Protein AF-A0A428W7M2-F1 (afdb_monomer_lite)

Secondary structure (DSSP, 8-state):
----------------------------------PPPPEEEEEEETTEEEEEPPSSS----EEEEETTEEEEE-SS-EEE-TTEEE-TT-TTEEEEE-SS---EE-

Radius of gyration: 33.44 Å; chains: 1; bounding box: 88×19×79 Å

Foldseek 3Di:
DDDDPPDDDDDDDDDDDPPPPPPPPPPPPPPPPQDWAAKEWEDPALQEIEIGGTPDDDWDWDWDDDFQKIKIFIPGFYDYDYQKDADPPDRRIIIHGHNGGHPYYD

pLDDT: mean 77.63, std 19.03, range [37.5, 96.62]

Sequence (106 aa):
MLRIMIYRFHSQLSWTVSALVATAGVLVLGAPAQAATTGVAAVASATKVTFAAGSGQANAITVTRSGRVVVIDDKVTIKPGRGCKRVGSDKTRVKCTTTSNPALVT

Structure (mmCIF, N/CA/C/O backbone):
data_AF-A0A428W7M2-F1
#
_entry.id   AF-A0A428W7M2-F1
#
loop_
_atom_site.group_PDB
_atom_site.id
_atom_site.type_symbol
_atom_site.label_atom_id
_atom_site.label_alt_id
_atom_site.label_comp_id
_atom_site.label_asym_id
_atom_site.label_entity_id
_atom_site.label_seq_id
_atom_site.pdbx_PDB_ins_code
_atom_site.Cartn_x
_atom_site.Cartn_y
_atom_site.Cartn_z
_atom_site.occupancy
_atom_site.B_iso_or_equiv
_atom_site.auth_seq_id
_atom_site.auth_comp_id
_atom_site.auth_asym_id
_atom_site.auth_atom_id
_atom_site.pdbx_PDB_model_num
ATOM 1 N N . MET A 1 1 ? -77.196 -7.727 53.793 1.00 41.28 1 MET A N 1
ATOM 2 C CA . MET A 1 1 ? -76.142 -8.743 53.552 1.00 41.28 1 MET A CA 1
ATOM 3 C C . MET A 1 1 ? -74.843 -7.984 53.310 1.00 41.28 1 MET A C 1
ATOM 5 O O . MET A 1 1 ? -74.662 -7.479 52.221 1.00 41.28 1 MET A O 1
ATOM 9 N N . LEU A 1 2 ? -74.034 -7.588 54.292 1.00 37.50 2 LEU A N 1
ATOM 10 C CA . LEU A 1 2 ? -73.309 -8.329 55.334 1.00 37.50 2 LEU A CA 1
ATOM 11 C C . LEU A 1 2 ? -72.436 -9.472 54.797 1.00 37.50 2 LEU A C 1
ATOM 13 O O . LEU A 1 2 ? -72.885 -10.612 54.732 1.00 37.50 2 LEU A O 1
ATOM 17 N N . ARG A 1 3 ? -71.174 -9.137 54.502 1.00 43.31 3 ARG A N 1
ATOM 18 C CA . ARG A 1 3 ? -69.985 -9.903 54.905 1.00 43.31 3 ARG A CA 1
ATOM 19 C C . ARG A 1 3 ? -68.745 -9.007 54.812 1.00 43.31 3 ARG A C 1
ATOM 21 O O . ARG A 1 3 ? -68.054 -8.947 53.806 1.00 43.31 3 ARG A O 1
ATOM 28 N N . ILE A 1 4 ? -68.518 -8.273 55.900 1.00 44.72 4 ILE A N 1
ATOM 29 C CA . ILE A 1 4 ? -67.261 -7.590 56.208 1.00 44.72 4 ILE A CA 1
ATOM 30 C C . ILE A 1 4 ? -66.252 -8.699 56.509 1.00 44.72 4 ILE A C 1
ATOM 32 O O . ILE A 1 4 ? -66.359 -9.377 57.531 1.00 44.72 4 ILE A O 1
ATOM 36 N N . MET A 1 5 ? -65.320 -8.943 55.591 1.00 43.25 5 MET A N 1
ATOM 37 C CA . MET A 1 5 ? -64.248 -9.908 55.809 1.00 43.25 5 MET A CA 1
ATOM 38 C C . MET A 1 5 ? -63.135 -9.222 56.600 1.00 43.25 5 MET A C 1
ATOM 40 O O . MET A 1 5 ? -62.211 -8.629 56.052 1.00 43.25 5 MET A O 1
ATOM 44 N N . ILE A 1 6 ? -63.302 -9.258 57.923 1.00 51.56 6 ILE A N 1
ATOM 45 C CA . ILE A 1 6 ? -62.302 -8.877 58.919 1.00 51.56 6 ILE A CA 1
ATOM 46 C C . ILE A 1 6 ? -61.155 -9.890 58.811 1.00 51.56 6 ILE A C 1
ATOM 48 O O . ILE A 1 6 ? -61.212 -10.966 59.407 1.00 51.56 6 ILE A O 1
ATOM 52 N N . TYR A 1 7 ? -60.122 -9.578 58.029 1.00 43.59 7 TYR A N 1
ATOM 53 C CA . TYR A 1 7 ? -58.863 -10.314 58.102 1.00 43.59 7 TYR A CA 1
ATOM 54 C C . TYR A 1 7 ? -58.120 -9.861 59.355 1.00 43.59 7 TYR A C 1
ATOM 56 O O . TYR A 1 7 ? -57.791 -8.690 59.536 1.00 43.59 7 TYR A O 1
ATOM 64 N N . ARG A 1 8 ? -57.956 -10.821 60.265 1.00 49.69 8 ARG A N 1
ATOM 65 C CA . ARG A 1 8 ? -57.356 -10.655 61.583 1.00 49.69 8 ARG A CA 1
ATOM 66 C C . ARG A 1 8 ? -55.965 -10.032 61.480 1.00 49.69 8 ARG A C 1
ATOM 68 O O . ARG A 1 8 ? -55.054 -10.611 60.897 1.00 49.69 8 ARG A O 1
ATOM 75 N N . PHE A 1 9 ? -55.838 -8.880 62.133 1.00 46.28 9 PHE A N 1
ATOM 76 C CA . PHE A 1 9 ? -54.599 -8.264 62.584 1.00 46.28 9 PHE A CA 1
ATOM 77 C C . PHE A 1 9 ? -53.747 -9.299 63.335 1.00 46.28 9 PHE A C 1
ATOM 79 O O . PHE A 1 9 ? -54.011 -9.604 64.497 1.00 46.28 9 PHE A O 1
ATOM 86 N N . HIS A 1 10 ? -52.713 -9.825 62.682 1.00 44.66 10 HIS A N 1
ATOM 87 C CA . HIS A 1 10 ? -51.557 -10.362 63.386 1.00 44.66 10 HIS A CA 1
ATOM 88 C C . HIS A 1 10 ? -50.481 -9.284 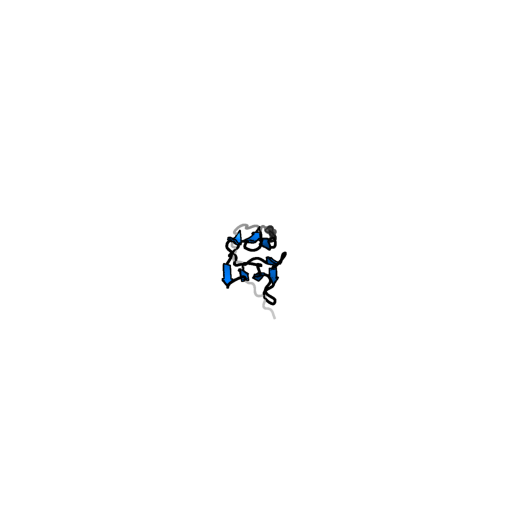63.387 1.00 44.66 10 HIS A C 1
ATOM 90 O O . HIS A 1 10 ? -49.824 -9.013 62.387 1.00 44.66 10 HIS A O 1
ATOM 96 N N . SER A 1 11 ? -50.380 -8.640 64.547 1.00 56.75 11 SER A N 1
ATOM 97 C CA . SER A 1 11 ? -49.286 -7.773 64.961 1.00 56.75 11 SER A CA 1
ATOM 98 C C . SER A 1 11 ? -47.951 -8.475 64.727 1.00 56.75 11 SER A C 1
ATOM 100 O O . SER A 1 11 ? -47.674 -9.467 65.394 1.00 56.75 11 SER A O 1
ATOM 102 N N . GLN A 1 12 ? -47.143 -7.968 63.796 1.00 51.16 12 GLN A N 1
ATOM 103 C CA . GLN A 1 12 ? -45.693 -8.165 63.770 1.00 51.16 12 GLN A CA 1
ATOM 104 C C . GLN A 1 12 ? -45.056 -6.810 63.449 1.00 51.16 12 GLN A C 1
ATOM 106 O O . GLN A 1 12 ? -44.825 -6.429 62.304 1.00 51.16 12 GLN A O 1
ATOM 111 N N . LEU A 1 13 ? -44.855 -6.050 64.520 1.00 51.28 13 LEU A N 1
ATOM 112 C CA . LEU A 1 13 ? -44.031 -4.856 64.575 1.00 51.28 13 LEU A CA 1
ATOM 113 C C . LEU A 1 13 ? -42.577 -5.278 64.291 1.00 51.28 13 LEU A C 1
ATOM 115 O O . LEU A 1 13 ? -41.960 -5.926 65.130 1.00 51.28 13 LEU A O 1
ATOM 119 N N . SER A 1 14 ? -42.023 -4.955 63.122 1.00 46.81 14 SER A N 1
ATOM 120 C CA . SER A 1 14 ? -40.583 -5.094 62.828 1.00 46.81 14 SER A CA 1
ATOM 121 C C . SER A 1 14 ? -40.159 -4.132 61.712 1.00 46.81 14 SER A C 1
ATOM 123 O O . SER A 1 14 ? -40.060 -4.493 60.550 1.00 46.81 14 SER A O 1
ATOM 125 N N . TRP A 1 15 ? -40.032 -2.861 62.101 1.00 42.47 15 TRP A N 1
ATOM 126 C CA . TRP A 1 15 ? -38.882 -1.984 61.857 1.00 42.47 15 TRP A CA 1
ATOM 127 C C . TRP A 1 15 ? -38.276 -1.961 60.436 1.00 42.47 15 TRP A C 1
ATOM 129 O O . TRP A 1 15 ? -37.500 -2.820 60.042 1.00 42.47 15 TRP A O 1
ATOM 139 N N . THR A 1 16 ? -38.583 -0.865 59.732 1.00 51.97 16 THR A N 1
ATOM 140 C CA . THR A 1 16 ? -37.684 -0.078 58.864 1.00 51.97 16 THR A CA 1
ATOM 141 C C . THR A 1 16 ? -36.745 -0.821 57.910 1.00 51.97 16 THR A C 1
ATOM 143 O O . THR A 1 16 ? -35.647 -1.215 58.292 1.00 51.97 16 THR A O 1
ATOM 146 N N . VAL A 1 17 ? -37.058 -0.769 56.613 1.00 53.81 17 VAL A N 1
ATOM 147 C CA . VAL A 1 17 ? -36.020 -0.564 55.592 1.00 53.81 17 VAL A CA 1
ATOM 148 C C . VAL A 1 17 ? -36.496 0.547 54.665 1.00 53.81 17 VAL A C 1
ATOM 150 O O . VAL A 1 17 ? -37.385 0.362 53.837 1.00 53.81 17 VAL A O 1
ATOM 153 N N . SER A 1 18 ? -35.925 1.733 54.860 1.00 50.62 18 SER A N 1
ATOM 154 C CA . SER A 1 18 ? -36.042 2.866 53.951 1.00 50.62 18 SER A CA 1
ATOM 155 C C . SER A 1 18 ? -35.617 2.425 52.552 1.00 50.62 18 SER A C 1
ATOM 157 O O . SER A 1 18 ? -34.455 2.087 52.333 1.00 50.62 18 SER A O 1
ATOM 159 N N . ALA A 1 19 ? -36.551 2.423 51.603 1.00 53.19 19 ALA A N 1
ATOM 160 C CA . ALA A 1 19 ? -36.242 2.219 50.196 1.00 53.19 19 ALA A CA 1
ATOM 161 C C . ALA A 1 19 ? -35.505 3.463 49.673 1.00 53.19 19 ALA A C 1
ATOM 163 O O . ALA A 1 19 ? -36.117 4.427 49.215 1.00 53.19 19 ALA A O 1
ATOM 164 N N . LEU A 1 20 ? -34.177 3.466 49.802 1.00 50.75 20 LEU A N 1
ATOM 165 C CA . LEU A 1 20 ? -33.310 4.444 49.161 1.00 50.75 20 LEU A CA 1
ATOM 166 C C . LEU A 1 20 ? -33.397 4.207 47.646 1.00 50.75 20 LEU A C 1
ATOM 168 O O . LEU A 1 20 ? -32.806 3.266 47.118 1.00 50.75 20 LEU A O 1
ATOM 172 N N . VAL A 1 21 ? -34.157 5.046 46.944 1.00 58.66 21 VAL A N 1
ATOM 173 C CA . VAL A 1 21 ? -34.128 5.118 45.480 1.00 58.66 21 VAL A CA 1
ATOM 174 C C . VAL A 1 21 ? -32.775 5.708 45.083 1.00 58.66 21 VAL A C 1
ATOM 176 O O . VAL A 1 21 ? -32.613 6.918 44.959 1.00 58.66 21 VAL A O 1
ATOM 179 N N . ALA A 1 22 ? -31.769 4.849 44.936 1.00 55.06 22 ALA A N 1
ATOM 180 C CA . ALA A 1 22 ? -30.506 5.215 44.320 1.00 55.06 22 ALA A CA 1
ATOM 181 C C . ALA A 1 22 ? -30.704 5.216 42.798 1.00 55.06 22 ALA A C 1
ATOM 183 O O . ALA A 1 22 ? -30.696 4.171 42.148 1.00 55.06 22 ALA A O 1
ATOM 184 N N . THR A 1 23 ? -30.910 6.400 42.223 1.00 57.06 23 THR A N 1
ATOM 185 C CA . THR A 1 23 ? -30.764 6.639 40.784 1.00 57.06 23 THR A CA 1
ATOM 186 C C . THR A 1 23 ? -29.331 6.306 40.372 1.00 57.06 23 THR A C 1
ATOM 188 O O . THR A 1 23 ? -28.432 7.138 40.493 1.00 57.06 23 THR A O 1
ATOM 191 N N . ALA A 1 24 ? -29.097 5.082 39.900 1.00 58.19 24 ALA A N 1
ATOM 192 C CA . ALA A 1 24 ? -27.856 4.728 39.229 1.00 58.19 24 ALA A CA 1
ATOM 193 C C . ALA A 1 24 ? -27.854 5.416 37.857 1.00 58.19 24 ALA A C 1
ATOM 195 O O . ALA A 1 24 ? -28.436 4.922 36.891 1.00 58.19 24 ALA A O 1
ATOM 196 N N . GLY A 1 25 ? -27.255 6.607 37.794 1.00 55.97 25 GLY A N 1
ATOM 197 C CA . GLY A 1 25 ? -26.976 7.288 36.538 1.00 55.97 25 GLY A CA 1
ATOM 198 C C . GLY A 1 25 ? -26.153 6.370 35.641 1.00 55.97 25 GLY A C 1
ATOM 199 O O . GLY A 1 25 ? -25.066 5.934 36.014 1.00 55.97 25 GLY A O 1
ATOM 200 N N . VAL A 1 26 ? -26.694 6.048 34.468 1.00 57.38 26 VAL A N 1
ATOM 201 C CA . VAL A 1 26 ? -25.991 5.293 33.432 1.00 57.38 26 VAL A CA 1
ATOM 202 C C . VAL A 1 26 ? -24.824 6.156 32.957 1.00 57.38 26 VAL A C 1
ATOM 204 O O . VAL A 1 26 ? -24.995 7.062 32.143 1.00 57.38 26 VAL A O 1
ATOM 207 N N . LEU A 1 27 ? -23.628 5.906 33.492 1.00 57.12 27 LEU A N 1
ATOM 208 C CA . LEU A 1 27 ? -22.390 6.441 32.944 1.00 57.12 27 LEU A CA 1
ATOM 209 C C . LEU A 1 27 ? -22.166 5.755 31.594 1.00 57.12 27 LEU A C 1
ATOM 211 O O . LEU A 1 27 ? -21.533 4.704 31.510 1.00 57.12 27 LEU A O 1
ATOM 215 N N . VAL A 1 28 ? -22.715 6.339 30.526 1.00 58.56 28 VAL A N 1
ATOM 216 C CA . VAL A 1 28 ? -22.279 6.046 29.160 1.00 58.56 28 VAL A CA 1
ATOM 217 C C . VAL A 1 28 ? -20.852 6.572 29.057 1.00 58.56 28 VAL A C 1
ATOM 219 O O . VAL A 1 28 ? -20.605 7.707 28.657 1.00 58.56 28 VAL A O 1
ATOM 222 N N . LEU A 1 29 ? -19.895 5.745 29.473 1.00 58.22 29 LEU A N 1
ATOM 223 C CA . LEU A 1 29 ? -18.508 5.882 29.070 1.00 58.22 29 LEU A CA 1
ATOM 224 C C . LEU A 1 29 ? -18.487 5.612 27.567 1.00 58.22 29 LEU A C 1
ATOM 226 O O . LEU A 1 29 ? -18.308 4.481 27.120 1.00 58.22 29 LEU A O 1
ATOM 230 N N . GLY A 1 30 ? -18.746 6.659 26.784 1.00 52.97 30 GLY A N 1
ATOM 231 C CA . GLY A 1 30 ? -18.411 6.682 25.373 1.00 52.97 30 GLY A CA 1
ATOM 232 C C . GLY A 1 30 ? -16.909 6.472 25.281 1.00 52.97 30 GLY A C 1
ATOM 233 O O . GLY A 1 30 ? -16.137 7.411 25.463 1.00 52.97 30 GLY A O 1
ATOM 234 N N . ALA A 1 31 ? -16.491 5.223 25.078 1.00 59.41 31 ALA A N 1
ATOM 235 C CA . ALA A 1 31 ? -15.112 4.922 24.750 1.00 59.41 31 ALA A CA 1
ATOM 236 C C . ALA A 1 31 ? -14.721 5.808 23.556 1.00 59.41 31 ALA A C 1
ATOM 238 O O . ALA A 1 31 ? -15.551 6.006 22.659 1.00 59.41 31 ALA A O 1
ATOM 239 N N . PRO A 1 32 ? -13.495 6.359 23.514 1.00 53.72 32 PRO A N 1
ATOM 240 C CA . PRO A 1 32 ? -13.075 7.096 22.341 1.00 53.72 32 PRO A CA 1
ATOM 241 C C . PRO A 1 32 ? -13.160 6.119 21.172 1.00 53.72 32 PRO A C 1
ATOM 243 O O . PRO A 1 32 ? -12.497 5.085 21.180 1.00 53.72 32 PRO A O 1
ATOM 246 N N . ALA A 1 33 ? -13.985 6.415 20.172 1.00 56.38 33 ALA A N 1
ATOM 247 C CA . ALA A 1 33 ? -13.865 5.754 18.888 1.00 56.38 33 ALA A CA 1
ATOM 248 C C . ALA A 1 33 ? -12.556 6.269 18.286 1.00 56.38 33 ALA A C 1
ATOM 250 O O . ALA A 1 33 ? -12.548 7.298 17.608 1.00 56.38 33 ALA A O 1
ATOM 251 N N . GLN A 1 34 ? -11.425 5.632 18.612 1.00 55.69 34 GLN A N 1
ATOM 252 C CA . GLN A 1 34 ? -10.162 5.960 17.963 1.00 55.69 34 GLN A CA 1
ATOM 253 C C . GLN A 1 34 ? -10.331 5.592 16.490 1.00 55.69 34 GLN A C 1
ATOM 255 O O . GLN A 1 34 ? -10.312 4.421 16.109 1.00 55.69 34 GLN A O 1
ATOM 260 N N . ALA A 1 35 ? -10.616 6.604 15.673 1.00 58.00 35 ALA A N 1
ATOM 261 C CA . ALA A 1 35 ? -10.873 6.427 14.261 1.00 58.00 35 ALA A CA 1
ATOM 262 C C . ALA A 1 35 ? -9.616 5.845 13.616 1.00 58.00 35 ALA A C 1
ATOM 264 O O . ALA A 1 35 ? -8.557 6.473 13.617 1.00 58.00 35 ALA A O 1
ATOM 265 N N . ALA A 1 36 ? -9.747 4.631 13.083 1.00 67.56 36 ALA A N 1
ATOM 266 C CA . ALA A 1 36 ? -8.699 4.002 12.304 1.00 67.56 36 ALA A CA 1
ATOM 267 C C . ALA A 1 36 ? -8.320 4.940 11.154 1.00 67.56 36 ALA A C 1
ATOM 269 O O . ALA A 1 36 ? -9.181 5.315 10.348 1.00 67.56 36 ALA A O 1
ATOM 270 N N . THR A 1 37 ? -7.055 5.338 11.063 1.00 80.06 37 THR A N 1
ATOM 271 C CA . THR A 1 37 ? -6.606 6.096 9.898 1.00 80.06 37 THR A CA 1
ATOM 272 C C . THR A 1 37 ? -6.479 5.153 8.707 1.00 80.06 37 THR A C 1
ATOM 274 O O . THR A 1 37 ? -6.229 3.958 8.835 1.00 80.06 37 THR A O 1
ATOM 277 N N . THR A 1 38 ? -6.736 5.682 7.516 1.00 86.38 38 THR A N 1
ATOM 278 C CA . THR A 1 38 ? -6.674 4.906 6.275 1.00 86.38 38 THR A CA 1
ATOM 279 C C . THR A 1 38 ? -5.216 4.668 5.893 1.00 86.38 38 THR A C 1
ATOM 281 O O . THR A 1 38 ? -4.460 5.630 5.764 1.00 86.38 38 THR A O 1
ATOM 284 N N . GLY A 1 39 ? -4.838 3.409 5.665 1.00 87.69 39 GLY A N 1
ATOM 285 C CA . GLY A 1 39 ? -3.523 3.070 5.125 1.00 87.69 39 GLY A CA 1
ATOM 286 C C . GLY A 1 39 ? -3.360 3.575 3.689 1.00 87.69 39 GLY A C 1
ATOM 287 O O . GLY A 1 39 ? -4.343 3.834 2.995 1.00 87.69 39 GLY A O 1
ATOM 288 N N . VAL A 1 40 ? -2.132 3.723 3.201 1.00 91.81 40 VAL A N 1
ATOM 289 C CA . VAL A 1 40 ? -1.849 4.221 1.846 1.00 91.81 40 VAL A CA 1
ATOM 290 C C . VAL A 1 40 ? -0.796 3.348 1.180 1.00 91.81 40 VAL A C 1
ATOM 292 O O . VAL A 1 40 ? 0.267 3.127 1.747 1.00 91.81 40 VAL A O 1
ATOM 295 N N . ALA A 1 41 ? -1.060 2.899 -0.048 1.00 93.56 41 ALA A N 1
ATOM 296 C CA . ALA A 1 41 ? -0.080 2.167 -0.853 1.00 93.56 41 ALA A CA 1
ATOM 297 C C . ALA A 1 41 ? 0.293 2.947 -2.112 1.00 93.56 41 ALA A C 1
ATOM 299 O O . ALA A 1 41 ? -0.596 3.408 -2.830 1.00 93.56 41 ALA A O 1
ATOM 300 N N . ALA A 1 42 ? 1.580 3.051 -2.430 1.00 93.38 42 ALA A N 1
ATOM 301 C CA . ALA A 1 42 ? 2.053 3.723 -3.637 1.00 93.38 42 ALA A CA 1
ATOM 302 C C . ALA A 1 42 ? 3.301 3.050 -4.215 1.00 93.38 42 ALA A C 1
ATOM 304 O O . ALA A 1 42 ? 4.139 2.513 -3.498 1.00 93.38 42 ALA A O 1
ATOM 305 N N . VAL A 1 43 ? 3.463 3.125 -5.532 1.00 93.19 43 VAL A N 1
ATOM 306 C CA . VAL A 1 43 ? 4.707 2.763 -6.212 1.00 93.19 43 VAL A CA 1
ATOM 307 C C . VAL A 1 43 ? 5.704 3.907 -6.038 1.00 93.19 43 VAL A C 1
ATOM 309 O O . VAL A 1 43 ? 5.505 4.993 -6.590 1.00 93.19 43 VAL A O 1
ATOM 312 N N . ALA A 1 44 ? 6.774 3.652 -5.285 1.00 90.75 44 ALA A N 1
ATOM 313 C CA . ALA A 1 44 ? 7.838 4.620 -5.026 1.00 90.75 44 ALA A CA 1
ATOM 314 C C . ALA A 1 44 ? 8.853 4.670 -6.180 1.00 90.75 44 ALA A C 1
ATOM 316 O O . ALA A 1 44 ? 9.246 5.751 -6.610 1.00 90.75 44 ALA A O 1
ATOM 317 N N . SER A 1 45 ? 9.216 3.504 -6.729 1.00 88.88 45 SER A N 1
ATOM 318 C CA . SER A 1 45 ? 10.194 3.372 -7.820 1.00 88.88 45 SER A CA 1
ATOM 319 C C . SER A 1 45 ? 9.863 2.177 -8.719 1.00 88.88 45 SER A C 1
ATOM 321 O O . SER A 1 45 ? 8.955 1.400 -8.428 1.00 88.88 45 SER A O 1
ATOM 323 N N . ALA A 1 46 ? 10.638 1.975 -9.790 1.00 86.31 46 ALA A N 1
ATOM 324 C CA . ALA A 1 46 ? 10.442 0.877 -10.745 1.00 86.31 46 ALA A CA 1
ATOM 325 C C . ALA A 1 46 ? 10.411 -0.530 -10.113 1.00 86.31 46 ALA A C 1
ATOM 327 O O . ALA A 1 46 ? 9.850 -1.438 -10.717 1.00 86.31 46 ALA A O 1
ATOM 328 N N . THR A 1 47 ? 10.985 -0.712 -8.921 1.00 89.19 47 THR A N 1
ATOM 329 C CA . THR A 1 47 ? 11.069 -1.995 -8.200 1.00 89.19 47 THR A CA 1
ATOM 330 C C . THR A 1 47 ? 10.602 -1.908 -6.740 1.00 89.19 47 THR A C 1
ATOM 332 O O . THR A 1 47 ? 10.753 -2.885 -6.001 1.00 89.19 47 THR A O 1
ATOM 335 N N . LYS A 1 48 ? 10.050 -0.763 -6.307 1.00 91.06 48 LYS A N 1
ATOM 336 C CA . LYS A 1 48 ? 9.713 -0.495 -4.900 1.00 91.06 48 LYS A CA 1
ATOM 337 C C . LYS A 1 48 ? 8.267 -0.038 -4.740 1.00 91.06 48 LYS A C 1
ATOM 339 O O . LYS A 1 48 ? 7.848 0.933 -5.375 1.00 91.06 48 LYS A O 1
ATOM 344 N N . VAL A 1 49 ? 7.540 -0.701 -3.846 1.00 93.44 49 VAL A N 1
ATOM 345 C CA . VAL A 1 49 ? 6.210 -0.286 -3.376 1.00 93.44 49 VAL A CA 1
ATOM 346 C C . VAL A 1 49 ? 6.333 0.144 -1.920 1.00 93.44 49 VAL A C 1
ATOM 348 O O . VAL A 1 49 ? 7.037 -0.497 -1.148 1.00 93.44 49 VAL A O 1
ATOM 351 N N . THR A 1 50 ? 5.672 1.233 -1.556 1.00 93.56 50 THR A N 1
ATOM 352 C CA . THR A 1 50 ? 5.608 1.718 -0.182 1.00 93.56 50 THR A CA 1
ATOM 353 C C . THR A 1 50 ? 4.190 1.584 0.344 1.00 93.56 50 THR A C 1
ATOM 355 O O . THR A 1 50 ? 3.240 1.978 -0.340 1.00 93.56 50 THR A O 1
ATOM 358 N N . PHE A 1 51 ? 4.059 1.027 1.541 1.00 92.44 51 PHE A N 1
ATOM 359 C CA . PHE A 1 51 ? 2.807 0.857 2.254 1.00 92.44 51 PHE A CA 1
ATOM 360 C C . PHE A 1 51 ? 2.890 1.521 3.628 1.00 92.44 51 PHE A C 1
ATOM 362 O O . PHE A 1 51 ? 3.609 1.076 4.513 1.00 92.44 51 PHE A O 1
ATOM 369 N N . ALA A 1 52 ? 2.114 2.583 3.815 1.00 90.94 52 ALA A N 1
ATOM 370 C CA . ALA A 1 52 ? 1.895 3.184 5.120 1.00 90.94 52 ALA A CA 1
ATOM 371 C C . ALA A 1 52 ? 0.643 2.556 5.737 1.00 90.94 52 ALA A C 1
ATOM 373 O O . ALA A 1 52 ? -0.459 2.745 5.219 1.00 90.94 52 ALA A O 1
ATOM 374 N N . ALA A 1 53 ? 0.808 1.805 6.823 1.00 86.69 53 ALA A N 1
ATOM 375 C CA . ALA A 1 53 ? -0.313 1.202 7.530 1.00 86.69 53 ALA A CA 1
ATOM 376 C C . ALA A 1 53 ? -1.181 2.266 8.219 1.00 86.69 53 ALA A C 1
ATOM 378 O O . ALA A 1 53 ? -0.688 3.311 8.653 1.00 86.69 53 ALA A O 1
ATOM 379 N N . GLY A 1 54 ? -2.477 1.977 8.337 1.00 83.62 54 GLY A N 1
ATOM 380 C CA . GLY A 1 54 ? -3.380 2.770 9.160 1.00 83.62 54 GLY A CA 1
ATOM 381 C C . GLY A 1 54 ? -3.023 2.652 10.643 1.00 83.62 54 GLY A C 1
ATOM 382 O O . GLY A 1 54 ? -2.621 1.594 11.122 1.00 83.62 54 GLY A O 1
ATOM 383 N N . SER A 1 55 ? -3.168 3.736 11.390 1.00 80.50 55 SER A N 1
ATOM 384 C CA . SER A 1 55 ? -3.055 3.763 12.851 1.00 80.50 55 SER A CA 1
ATOM 385 C C . SER A 1 55 ? -4.428 3.627 13.517 1.00 80.50 55 SER A C 1
ATOM 387 O O . SER A 1 55 ? -5.455 3.908 12.907 1.00 80.50 55 SER A O 1
ATOM 389 N N . GLY A 1 56 ? -4.460 3.201 14.783 1.00 78.12 56 GLY A N 1
ATOM 390 C CA . GLY A 1 56 ? -5.693 3.111 15.580 1.00 78.12 56 GLY A CA 1
ATOM 391 C C . GLY A 1 56 ? -6.427 1.768 15.516 1.00 78.12 56 GLY A C 1
ATOM 392 O O . GLY A 1 56 ? -7.396 1.589 16.243 1.00 78.12 56 GLY A O 1
ATOM 393 N N . GLN A 1 57 ? -5.968 0.815 14.697 1.00 78.31 57 GLN A N 1
ATOM 394 C CA . GLN A 1 57 ? -6.468 -0.566 14.655 1.00 78.31 57 GLN A CA 1
ATOM 395 C C . GLN A 1 57 ? -5.323 -1.556 14.421 1.00 78.31 57 GLN A C 1
ATOM 397 O O . GLN A 1 57 ? -4.258 -1.186 13.925 1.00 78.31 57 GLN A O 1
ATOM 402 N N . ALA A 1 58 ? -5.548 -2.824 14.769 1.00 83.06 58 ALA A N 1
ATOM 403 C CA . ALA A 1 58 ? -4.614 -3.896 14.449 1.00 83.06 58 ALA A CA 1
ATOM 404 C C . ALA A 1 58 ? -4.662 -4.207 12.943 1.00 83.06 58 ALA A C 1
ATOM 406 O O . ALA A 1 58 ? -5.674 -4.687 12.428 1.00 83.06 58 ALA A O 1
ATOM 407 N N . ASN A 1 59 ? -3.554 -3.949 12.250 1.00 84.38 59 ASN A N 1
ATOM 408 C CA . ASN A 1 59 ? -3.390 -4.284 10.837 1.00 84.38 59 ASN A CA 1
ATOM 409 C C . ASN A 1 59 ? -3.035 -5.773 10.680 1.00 84.38 59 ASN A C 1
ATOM 411 O O . ASN A 1 59 ? -2.351 -6.353 11.526 1.00 84.38 59 ASN A O 1
ATOM 415 N N . ALA A 1 60 ? -3.474 -6.391 9.587 1.00 89.25 60 ALA A N 1
AT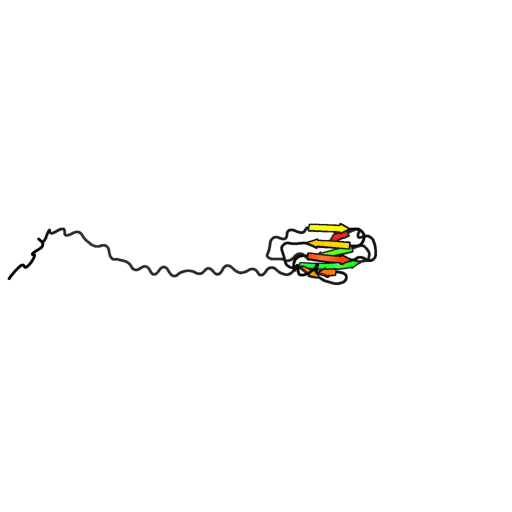OM 416 C CA . ALA A 1 60 ? -3.107 -7.754 9.209 1.00 89.25 60 ALA A CA 1
ATOM 417 C C . ALA A 1 60 ? -2.769 -7.766 7.718 1.00 89.25 60 ALA A C 1
ATOM 419 O O . ALA A 1 60 ? -3.601 -8.072 6.866 1.00 89.25 60 ALA A O 1
ATOM 420 N N . ILE A 1 61 ? -1.530 -7.380 7.426 1.00 90.94 61 ILE A N 1
ATOM 421 C CA . ILE A 1 61 ? -1.089 -7.065 6.072 1.00 90.94 61 ILE A CA 1
ATOM 422 C C . ILE A 1 61 ? -0.690 -8.353 5.353 1.00 90.94 61 ILE A C 1
ATOM 424 O O . ILE A 1 61 ? 0.227 -9.056 5.778 1.00 90.94 61 ILE A O 1
ATOM 428 N N . THR A 1 62 ? -1.338 -8.629 4.227 1.00 94.69 62 THR A N 1
ATOM 429 C CA . THR A 1 62 ? -0.949 -9.692 3.298 1.00 94.69 62 THR A CA 1
ATOM 430 C C . THR A 1 62 ? -0.425 -9.070 2.014 1.00 94.69 62 THR A C 1
ATOM 432 O O . THR A 1 62 ? -1.125 -8.319 1.333 1.00 94.69 62 THR A O 1
ATOM 435 N N . VAL A 1 63 ? 0.816 -9.402 1.657 1.00 93.75 63 VAL A N 1
ATOM 436 C CA . VAL A 1 63 ? 1.466 -8.914 0.436 1.00 93.75 63 VAL A CA 1
ATOM 437 C C . VAL A 1 63 ? 1.650 -10.077 -0.528 1.00 93.75 63 VAL A C 1
ATOM 439 O O . VAL A 1 63 ? 2.358 -11.036 -0.234 1.00 93.75 63 VAL A O 1
ATOM 442 N N . THR A 1 64 ? 1.025 -9.990 -1.699 1.00 94.44 64 THR A N 1
ATOM 443 C CA . THR A 1 64 ? 1.154 -10.991 -2.768 1.00 94.44 64 THR A CA 1
ATOM 444 C C . THR A 1 64 ? 1.856 -10.376 -3.969 1.00 94.44 64 THR A C 1
ATOM 446 O O . THR A 1 64 ? 1.461 -9.307 -4.433 1.00 94.44 64 THR A O 1
ATOM 449 N N . ARG A 1 65 ? 2.867 -11.053 -4.519 1.00 93.62 65 ARG A N 1
ATOM 450 C CA . ARG A 1 65 ? 3.563 -10.625 -5.742 1.00 93.62 65 ARG A CA 1
ATOM 451 C C . ARG A 1 65 ? 3.312 -11.611 -6.878 1.00 93.62 65 ARG A C 1
ATOM 453 O O . ARG A 1 65 ? 3.542 -12.803 -6.714 1.00 93.62 65 ARG A O 1
ATOM 460 N N . SER A 1 66 ? 2.932 -11.097 -8.045 1.00 90.06 66 SER A N 1
ATOM 461 C CA . SER A 1 66 ? 2.871 -11.846 -9.303 1.00 90.06 66 SER A CA 1
ATOM 462 C C . SER A 1 66 ? 3.507 -11.022 -10.422 1.00 90.06 66 SER A C 1
ATOM 464 O O . SER A 1 66 ? 2.945 -10.028 -10.890 1.00 90.06 66 SER A O 1
ATOM 466 N N . GLY A 1 67 ? 4.738 -11.383 -10.800 1.00 91.00 67 GLY A N 1
ATOM 467 C CA . GLY A 1 67 ? 5.569 -10.574 -11.694 1.00 91.00 67 GLY A CA 1
ATOM 468 C C . GLY A 1 67 ? 5.664 -9.120 -11.214 1.00 91.00 67 GLY A C 1
ATOM 469 O O . GLY A 1 67 ? 5.988 -8.857 -10.059 1.00 91.00 67 GLY A O 1
ATOM 470 N N . ARG A 1 68 ? 5.302 -8.174 -12.091 1.00 92.75 68 ARG A N 1
ATOM 471 C CA . ARG A 1 68 ? 5.310 -6.720 -11.822 1.00 92.75 68 ARG A CA 1
ATOM 472 C C . ARG A 1 68 ? 4.159 -6.2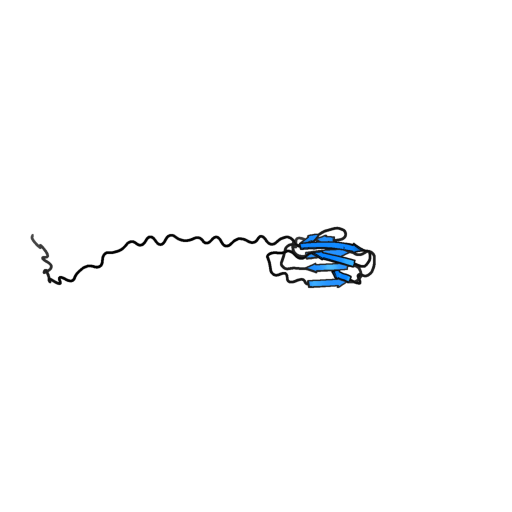07 -10.950 1.00 92.75 68 ARG A C 1
ATOM 474 O O . ARG A 1 68 ? 4.048 -5.006 -10.709 1.00 92.75 68 ARG A O 1
ATOM 481 N N . VAL A 1 69 ? 3.262 -7.091 -10.530 1.00 93.81 69 VAL A N 1
ATOM 482 C CA . VAL A 1 69 ? 2.065 -6.730 -9.777 1.00 93.81 69 VAL A CA 1
ATOM 483 C C . VAL A 1 69 ? 2.247 -7.121 -8.319 1.00 93.81 69 VAL A C 1
ATOM 485 O O . VAL A 1 69 ? 2.563 -8.268 -8.010 1.00 93.81 69 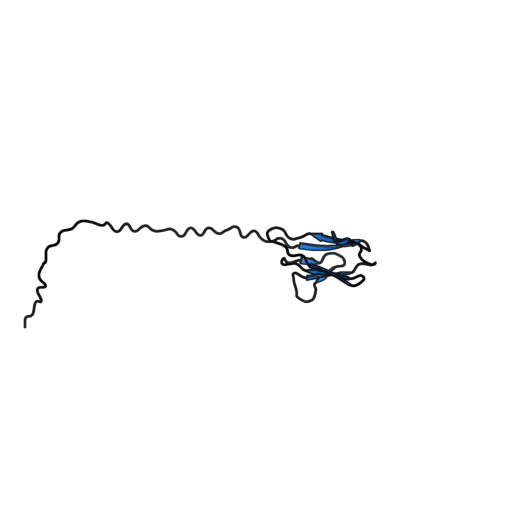VAL A O 1
ATOM 488 N N . VAL A 1 70 ? 2.00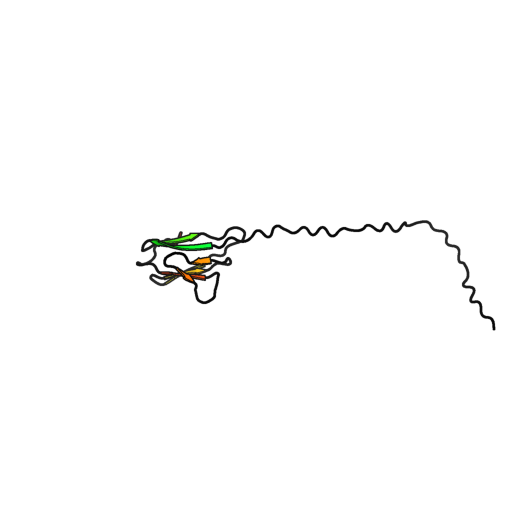0 -6.169 -7.426 1.00 95.25 70 VAL A N 1
ATOM 489 C CA . VAL A 1 70 ? 1.924 -6.381 -5.981 1.00 95.25 70 VAL A CA 1
ATOM 490 C C . VAL A 1 70 ? 0.499 -6.095 -5.538 1.00 95.25 70 VAL A C 1
ATOM 492 O O . VAL A 1 70 ? -0.025 -5.015 -5.804 1.00 95.25 70 VAL A O 1
ATOM 495 N N . VAL A 1 71 ? -0.137 -7.048 -4.873 1.00 95.94 71 VAL A N 1
ATOM 496 C CA . VAL A 1 71 ? -1.423 -6.849 -4.207 1.00 95.94 71 VAL A CA 1
ATOM 497 C C . VAL A 1 71 ? -1.161 -6.741 -2.716 1.00 95.94 71 VAL A C 1
ATOM 499 O O . VAL A 1 71 ? -0.516 -7.617 -2.142 1.00 95.94 71 VAL A O 1
ATOM 502 N N . ILE A 1 72 ? -1.640 -5.657 -2.120 1.00 94.69 72 ILE A N 1
ATOM 503 C CA . ILE A 1 72 ? -1.597 -5.424 -0.681 1.00 94.69 72 ILE A CA 1
ATOM 504 C C . ILE A 1 72 ? -3.032 -5.474 -0.184 1.00 94.69 72 ILE A C 1
ATOM 506 O O . ILE A 1 72 ? -3.908 -4.788 -0.719 1.00 94.69 72 ILE A O 1
ATOM 510 N N . ASP A 1 73 ? -3.240 -6.319 0.809 1.00 94.25 73 ASP A N 1
ATOM 511 C CA . ASP A 1 73 ? -4.497 -6.535 1.501 1.00 94.25 73 ASP A CA 1
ATOM 512 C C . ASP A 1 73 ? -4.277 -6.314 2.992 1.00 94.25 73 ASP A C 1
ATOM 514 O O . ASP A 1 73 ? -3.223 -6.671 3.519 1.00 94.25 73 ASP A O 1
ATOM 518 N N . ASP A 1 74 ? -5.250 -5.717 3.655 1.00 91.62 74 ASP A N 1
ATOM 519 C CA . ASP A 1 74 ? -5.203 -5.415 5.079 1.00 91.62 74 ASP A CA 1
ATOM 520 C C . ASP A 1 74 ? -6.607 -5.550 5.688 1.00 91.62 74 ASP A C 1
ATOM 522 O O . ASP A 1 74 ? -7.594 -5.778 4.990 1.00 91.62 74 ASP A O 1
ATOM 526 N N . LYS A 1 75 ? -6.727 -5.412 7.008 1.00 90.19 75 LYS A N 1
ATOM 527 C CA . LYS A 1 75 ? -8.026 -5.287 7.688 1.00 90.19 75 LYS A CA 1
ATOM 528 C C . LYS A 1 75 ? -8.551 -3.857 7.689 1.00 90.19 75 LYS A C 1
ATOM 530 O O . LYS A 1 75 ? -9.753 -3.644 7.841 1.00 90.19 75 LYS A O 1
ATOM 535 N N . VAL A 1 76 ? -7.664 -2.878 7.539 1.00 90.25 76 VAL A N 1
ATOM 536 C CA . VAL A 1 76 ? -8.016 -1.460 7.514 1.00 90.25 76 VAL A CA 1
ATOM 537 C C . VAL A 1 76 ? -8.171 -0.994 6.068 1.00 90.25 76 VAL A C 1
ATOM 539 O O . VAL A 1 76 ? -7.604 -1.554 5.131 1.00 90.25 76 VAL A O 1
ATOM 542 N N . THR A 1 77 ? -8.987 0.041 5.856 1.00 91.50 77 THR A N 1
ATOM 543 C CA . THR A 1 77 ? -9.141 0.641 4.526 1.00 91.50 77 THR A CA 1
ATOM 544 C C . THR A 1 77 ? -7.789 1.135 4.016 1.00 91.50 77 THR A C 1
ATOM 546 O O . THR A 1 77 ? -7.077 1.841 4.730 1.00 91.50 77 THR A O 1
ATOM 549 N N . ILE A 1 78 ? -7.476 0.818 2.758 1.00 93.06 78 ILE A N 1
ATOM 550 C CA . ILE A 1 78 ? -6.283 1.288 2.056 1.00 93.06 78 ILE A CA 1
ATOM 551 C C . ILE A 1 78 ? -6.699 2.259 0.949 1.00 93.06 78 ILE A C 1
ATOM 553 O O . ILE A 1 78 ? -7.579 1.985 0.119 1.00 93.06 78 IL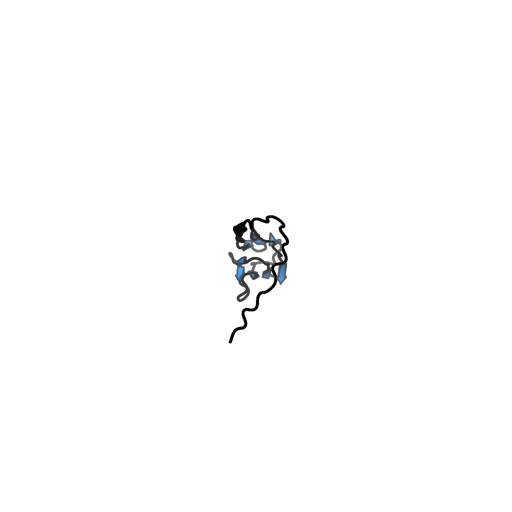E A O 1
ATOM 557 N N . LYS A 1 79 ? -6.044 3.415 0.895 1.00 93.56 79 LYS A N 1
ATOM 558 C CA . LYS A 1 79 ? -6.147 4.377 -0.195 1.00 93.56 79 LYS A CA 1
ATOM 559 C C . LYS A 1 79 ? -5.069 4.083 -1.246 1.00 93.56 79 LYS A C 1
ATOM 561 O O . LYS A 1 79 ? -3.882 4.058 -0.919 1.00 93.56 79 LYS A O 1
ATOM 566 N N . PRO A 1 80 ? -5.450 3.879 -2.518 1.00 93.56 80 PRO A N 1
ATOM 567 C CA . PRO A 1 80 ? -4.482 3.724 -3.590 1.00 93.56 80 PRO A CA 1
ATOM 568 C C . PRO A 1 80 ? -3.816 5.071 -3.896 1.00 93.56 80 PRO A C 1
ATOM 570 O O . PRO A 1 80 ? -4.487 6.056 -4.205 1.00 93.56 80 PRO A O 1
ATOM 573 N N . GLY A 1 81 ? -2.494 5.097 -3.808 1.00 93.00 81 GLY A N 1
ATOM 574 C CA . GLY A 1 81 ? -1.630 6.164 -4.294 1.00 93.00 81 GLY A CA 1
ATOM 575 C C . GLY A 1 81 ? -1.141 5.899 -5.720 1.00 93.00 81 GLY A C 1
ATOM 576 O O . GLY A 1 81 ? -1.703 5.094 -6.469 1.00 93.00 81 GLY A O 1
ATOM 577 N N . ARG A 1 82 ? -0.064 6.586 -6.117 1.00 92.81 82 ARG A N 1
ATOM 578 C CA . ARG A 1 82 ? 0.493 6.509 -7.477 1.00 92.81 82 ARG A CA 1
ATOM 579 C C . ARG A 1 82 ? 0.842 5.068 -7.863 1.00 92.81 82 ARG A C 1
ATOM 581 O O . ARG A 1 82 ? 1.484 4.357 -7.101 1.00 92.81 82 ARG A O 1
ATOM 588 N N . GLY A 1 83 ? 0.443 4.649 -9.065 1.00 92.62 83 GLY A N 1
ATOM 589 C CA . GLY A 1 83 ? 0.735 3.307 -9.591 1.00 92.62 83 GLY A CA 1
ATOM 590 C C . GLY A 1 83 ? -0.060 2.173 -8.932 1.00 92.62 83 GLY A C 1
ATOM 591 O O . GLY A 1 83 ? 0.119 1.015 -9.309 1.00 92.62 83 GLY A O 1
ATOM 592 N N . CYS A 1 84 ? -0.954 2.492 -7.992 1.00 94.88 84 CYS A N 1
ATOM 593 C CA . CYS A 1 84 ? -1.834 1.539 -7.336 1.00 94.88 84 CYS A CA 1
ATOM 594 C C . CYS A 1 84 ? -3.298 1.803 -7.703 1.00 94.88 84 CYS A C 1
ATOM 596 O O . CYS A 1 84 ? -3.710 2.933 -7.963 1.00 94.88 84 CYS A O 1
ATOM 598 N N . LYS A 1 85 ? -4.102 0.743 -7.747 1.00 95.31 85 LYS A N 1
ATOM 599 C CA . LYS A 1 85 ? -5.547 0.794 -7.998 1.00 95.31 85 LYS A CA 1
ATOM 600 C C . LYS A 1 85 ? -6.271 -0.113 -7.020 1.00 95.31 85 LYS A C 1
ATOM 602 O O . LYS A 1 85 ? -5.721 -1.118 -6.590 1.00 95.31 85 LYS A O 1
ATOM 607 N N . ARG A 1 86 ? -7.511 0.226 -6.687 1.00 95.19 86 ARG A N 1
ATOM 608 C CA . ARG A 1 86 ? -8.359 -0.620 -5.845 1.00 95.19 86 ARG A CA 1
ATOM 609 C C . ARG A 1 86 ? -8.671 -1.941 -6.553 1.00 95.19 86 ARG A C 1
ATOM 611 O O . ARG A 1 86 ? -8.859 -1.950 -7.772 1.00 95.19 86 ARG A O 1
ATOM 618 N N . VAL A 1 87 ? -8.694 -3.042 -5.807 1.00 94.31 87 VAL A N 1
ATOM 619 C CA . VAL A 1 87 ? -9.093 -4.349 -6.344 1.00 94.31 87 VAL A CA 1
ATOM 620 C C . VAL A 1 87 ? -10.613 -4.463 -6.255 1.00 94.31 87 VAL A C 1
ATOM 622 O O . VAL A 1 87 ? -11.164 -4.701 -5.185 1.00 94.31 87 VAL A O 1
ATOM 625 N N . GLY A 1 88 ? -11.300 -4.254 -7.381 1.00 91.56 88 GLY A N 1
ATOM 626 C CA . GLY A 1 88 ? -12.765 -4.251 -7.421 1.00 91.56 88 GLY A CA 1
ATOM 627 C C . GLY A 1 88 ? -13.365 -3.206 -6.472 1.00 91.56 88 GLY A C 1
ATOM 628 O O . GLY A 1 88 ? -12.904 -2.064 -6.429 1.00 91.56 88 GLY A O 1
ATOM 629 N N . SER A 1 89 ? -14.373 -3.615 -5.700 1.00 91.56 89 SER A N 1
ATOM 630 C CA . SER A 1 89 ? -15.048 -2.771 -4.699 1.00 91.56 89 SER A CA 1
ATOM 631 C C . SER A 1 89 ? -14.441 -2.877 -3.295 1.00 91.56 89 SER A C 1
ATOM 633 O O . SER A 1 89 ? -14.938 -2.240 -2.366 1.00 91.56 89 SER A O 1
ATOM 635 N N . ASP A 1 90 ? -13.375 -3.663 -3.128 1.00 91.75 90 ASP A N 1
ATOM 636 C CA . ASP A 1 90 ? -12.778 -3.922 -1.825 1.00 91.75 90 ASP A CA 1
ATOM 637 C C . ASP A 1 90 ? -11.931 -2.729 -1.353 1.00 91.75 90 ASP A C 1
ATOM 639 O O . ASP A 1 90 ? -10.969 -2.293 -1.998 1.00 91.75 90 ASP A O 1
ATOM 643 N N . LYS A 1 91 ? -12.311 -2.155 -0.209 1.00 91.50 91 LYS A N 1
ATOM 644 C CA . LYS A 1 91 ? -11.656 -0.968 0.341 1.00 91.50 91 LYS A CA 1
ATOM 645 C C . LYS A 1 91 ? -10.328 -1.278 1.027 1.00 91.50 91 LYS A C 1
ATOM 647 O O . LYS A 1 91 ? -9.521 -0.358 1.178 1.00 91.50 91 LYS A O 1
ATOM 652 N N . THR A 1 92 ? -10.076 -2.529 1.383 1.00 94.19 92 THR A N 1
ATOM 653 C CA . THR A 1 92 ? -8.856 -2.946 2.077 1.00 94.19 92 THR A CA 1
ATOM 654 C C . THR A 1 92 ? -7.823 -3.554 1.133 1.00 94.19 92 THR A C 1
ATOM 656 O O . THR A 1 92 ? -6.716 -3.862 1.554 1.00 94.19 92 THR A O 1
ATOM 659 N N . ARG A 1 93 ? -8.144 -3.662 -0.166 1.00 94.94 93 ARG A N 1
ATOM 660 C CA . ARG A 1 93 ? -7.274 -4.281 -1.173 1.00 94.94 93 ARG A CA 1
ATOM 661 C C . ARG A 1 93 ? -6.871 -3.326 -2.277 1.00 94.94 93 ARG A C 1
ATOM 663 O O . ARG A 1 93 ? -7.699 -2.700 -2.950 1.00 94.94 93 ARG A O 1
ATOM 670 N N . VAL A 1 94 ? -5.570 -3.263 -2.527 1.00 96.62 94 VAL A N 1
ATOM 671 C CA . VAL A 1 94 ? -4.983 -2.456 -3.598 1.00 96.62 94 VAL A CA 1
ATOM 672 C C . VAL A 1 94 ? -3.973 -3.258 -4.406 1.00 96.62 94 VAL A C 1
ATOM 674 O O . VAL A 1 94 ? -3.193 -4.044 -3.884 1.00 96.62 94 VAL A O 1
ATOM 677 N N . LYS A 1 95 ? -3.984 -3.029 -5.714 1.00 96.06 95 LYS A N 1
ATOM 678 C CA . LYS A 1 95 ? -3.068 -3.588 -6.699 1.00 96.06 95 LYS A CA 1
ATOM 679 C C . LYS A 1 95 ? -2.123 -2.501 -7.183 1.00 96.06 95 LYS A C 1
ATOM 681 O O . LYS A 1 95 ? -2.547 -1.590 -7.892 1.00 96.06 95 LYS A O 1
ATOM 686 N N . CYS A 1 96 ? -0.851 -2.625 -6.851 1.00 94.94 96 CYS A N 1
ATOM 687 C CA . CYS A 1 96 ? 0.238 -1.783 -7.318 1.00 94.94 96 CYS A CA 1
ATOM 688 C C . CYS A 1 96 ? 0.948 -2.448 -8.497 1.00 94.94 96 CYS A C 1
ATOM 690 O O . CYS A 1 96 ? 1.260 -3.635 -8.452 1.00 94.94 96 CYS A O 1
ATOM 692 N N . THR A 1 97 ? 1.179 -1.701 -9.575 1.00 95.19 97 THR A N 1
ATOM 693 C CA . THR A 1 97 ? 1.904 -2.202 -10.754 1.00 95.19 97 THR A CA 1
ATOM 694 C C . THR A 1 97 ? 3.186 -1.406 -10.925 1.00 95.19 97 THR A C 1
ATOM 696 O O . THR A 1 97 ? 3.140 -0.199 -11.164 1.00 95.19 97 THR A O 1
ATOM 699 N N . THR A 1 98 ? 4.324 -2.076 -10.781 1.00 92.38 98 THR A N 1
ATOM 700 C CA . THR A 1 98 ? 5.649 -1.479 -10.953 1.00 92.38 98 THR A CA 1
ATOM 701 C C . THR A 1 98 ? 6.128 -1.615 -12.401 1.00 92.38 98 THR A C 1
ATOM 703 O O . THR A 1 98 ? 5.638 -2.445 -13.166 1.00 92.38 98 THR A O 1
ATOM 706 N N . THR A 1 99 ? 7.087 -0.785 -12.814 1.00 88.94 99 THR A N 1
ATOM 707 C CA . THR A 1 99 ? 7.622 -0.819 -14.189 1.00 88.94 99 THR A CA 1
ATOM 708 C C . THR A 1 99 ? 8.539 -2.028 -14.420 1.00 88.94 99 THR A C 1
ATOM 710 O O . THR A 1 99 ? 8.540 -2.607 -15.509 1.00 88.94 99 THR A O 1
ATOM 713 N N . SER A 1 100 ? 9.242 -2.459 -13.369 1.00 89.00 100 SER A N 1
ATOM 714 C CA . SER A 1 100 ? 10.134 -3.624 -13.327 1.00 89.00 100 SER A CA 1
ATOM 715 C C . SER A 1 100 ? 9.708 -4.591 -12.222 1.00 89.00 100 SER A C 1
ATOM 717 O O . SER A 1 100 ? 8.781 -4.307 -11.464 1.00 89.00 100 SER A O 1
ATOM 719 N N . ASN A 1 101 ? 10.352 -5.757 -12.132 1.00 86.69 101 ASN A N 1
ATOM 720 C CA . ASN A 1 101 ? 10.004 -6.749 -11.117 1.00 86.69 101 ASN A CA 1
ATOM 721 C C . ASN A 1 101 ? 10.263 -6.182 -9.701 1.00 86.69 101 ASN A C 1
ATOM 723 O O . ASN A 1 101 ? 11.385 -5.753 -9.424 1.00 86.69 101 ASN A O 1
ATOM 727 N N . PRO A 1 102 ? 9.258 -6.135 -8.810 1.00 83.38 102 PRO A N 1
ATOM 728 C CA . PRO A 1 102 ? 9.398 -5.514 -7.509 1.00 83.38 102 PRO A CA 1
ATOM 729 C C . PRO A 1 102 ? 10.288 -6.365 -6.608 1.00 83.38 102 PRO A C 1
ATOM 731 O O . PRO A 1 102 ? 10.034 -7.553 -6.380 1.00 83.38 102 PRO A O 1
ATOM 734 N N . ALA A 1 103 ? 11.334 -5.723 -6.101 1.00 88.94 103 ALA A N 1
ATOM 735 C CA . ALA A 1 103 ? 12.328 -6.312 -5.216 1.00 88.94 103 ALA A CA 1
ATOM 736 C C . ALA A 1 103 ? 12.048 -5.982 -3.745 1.00 88.94 103 ALA A C 1
ATOM 738 O O . ALA A 1 103 ? 12.496 -6.714 -2.870 1.00 88.94 103 ALA A O 1
ATOM 739 N N . LEU A 1 104 ? 11.300 -4.905 -3.475 1.00 87.94 104 LEU A N 1
ATOM 740 C CA . LEU A 1 104 ? 11.075 -4.416 -2.121 1.00 87.94 104 LEU A CA 1
ATOM 741 C C . LEU A 1 104 ? 9.662 -3.847 -1.943 1.00 87.94 104 LEU A C 1
ATOM 743 O O . LEU A 1 104 ? 9.183 -3.056 -2.761 1.00 87.94 104 LEU A O 1
ATOM 747 N N . VAL A 1 105 ? 9.034 -4.217 -0.829 1.00 85.81 105 VAL A N 1
ATOM 748 C CA . VAL A 1 105 ? 7.850 -3.550 -0.279 1.00 85.81 105 VAL A CA 1
ATOM 749 C C . VAL A 1 105 ? 8.242 -3.030 1.100 1.00 85.81 105 VAL A C 1
ATOM 751 O O . VAL A 1 105 ? 8.810 -3.793 1.878 1.00 85.81 105 VAL A O 1
ATOM 754 N N . THR A 1 106 ? 8.052 -1.735 1.356 1.00 88.94 106 THR A N 1
ATOM 755 C CA . THR A 1 106 ? 8.473 -1.069 2.608 1.00 88.94 106 THR A CA 1
ATOM 756 C C . THR A 1 106 ? 7.329 -0.327 3.254 1.00 88.94 106 THR A C 1
ATOM 758 O O . THR A 1 106 ? 6.548 0.279 2.490 1.00 88.94 106 THR A O 1
#